Protein AF-A0A7J9KXJ8-F1 (afdb_monomer)

Radius of gyration: 31.3 Å; Cα contacts (8 Å, |Δi|>4): 9; chains: 1; bounding box: 97×40×52 Å

Structure (mmCIF, N/CA/C/O backbone):
data_AF-A0A7J9KXJ8-F1
#
_entry.id   AF-A0A7J9KXJ8-F1
#
loop_
_atom_site.group_PDB
_atom_site.id
_atom_site.type_symbol
_atom_site.label_atom_id
_atom_site.label_alt_id
_atom_site.label_comp_id
_atom_site.label_asym_id
_atom_site.label_entity_id
_atom_site.label_seq_id
_atom_site.pdbx_PDB_ins_code
_atom_site.Cartn_x
_atom_site.Cartn_y
_atom_site.Cartn_z
_atom_site.occupancy
_atom_site.B_iso_or_equiv
_atom_site.auth_seq_id
_atom_site.auth_comp_id
_atom_site.auth_asym_id
_atom_site.auth_atom_id
_atom_site.pdbx_PDB_model_num
ATOM 1 N N . MET A 1 1 ? -4.064 -12.140 -5.276 1.00 70.44 1 MET A N 1
ATOM 2 C CA . MET A 1 1 ? -2.730 -11.900 -4.679 1.00 70.44 1 MET A CA 1
ATOM 3 C C . MET A 1 1 ? -2.910 -10.955 -3.509 1.00 70.44 1 MET A C 1
ATOM 5 O O . MET A 1 1 ? -3.760 -10.081 -3.619 1.00 70.44 1 MET A O 1
ATOM 9 N N . SER A 1 2 ? -2.173 -11.137 -2.412 1.00 84.88 2 SER A N 1
ATOM 10 C CA . SER A 1 2 ? -2.129 -10.151 -1.327 1.00 84.88 2 SER A CA 1
ATOM 11 C C . SER A 1 2 ? -1.051 -9.098 -1.605 1.00 84.88 2 SER A C 1
ATOM 13 O O . SER A 1 2 ? -0.094 -9.361 -2.337 1.00 84.88 2 SER A O 1
ATOM 15 N N . ILE A 1 3 ? -1.205 -7.902 -1.033 1.00 84.25 3 ILE A N 1
ATOM 16 C CA . ILE A 1 3 ? -0.254 -6.795 -1.219 1.00 84.25 3 ILE A CA 1
ATOM 17 C C . ILE A 1 3 ? 1.140 -7.116 -0.662 1.00 84.25 3 ILE A C 1
ATOM 19 O O . ILE A 1 3 ? 2.158 -6.811 -1.274 1.00 84.25 3 ILE A O 1
ATOM 23 N N . GLU A 1 4 ? 1.181 -7.820 0.463 1.00 88.50 4 GLU A N 1
ATOM 24 C CA . GLU A 1 4 ? 2.390 -8.382 1.070 1.00 88.50 4 GLU A CA 1
ATOM 25 C C . GLU A 1 4 ? 3.137 -9.319 0.110 1.00 88.50 4 GLU A C 1
ATOM 27 O O . GLU A 1 4 ? 4.353 -9.200 -0.044 1.00 88.50 4 GLU A O 1
ATOM 32 N N . ALA A 1 5 ? 2.425 -10.209 -0.589 1.00 90.00 5 ALA A N 1
ATOM 33 C CA . ALA A 1 5 ? 3.045 -11.096 -1.571 1.00 90.00 5 ALA A CA 1
ATOM 34 C C . ALA A 1 5 ? 3.624 -10.326 -2.773 1.00 90.00 5 ALA A C 1
ATOM 36 O O . ALA A 1 5 ? 4.689 -10.690 -3.272 1.00 90.00 5 ALA A O 1
ATOM 37 N N . LEU A 1 6 ? 2.960 -9.250 -3.210 1.00 88.19 6 LEU A N 1
ATOM 38 C CA . LEU A 1 6 ? 3.434 -8.366 -4.285 1.00 88.19 6 LEU A CA 1
ATOM 39 C C . LE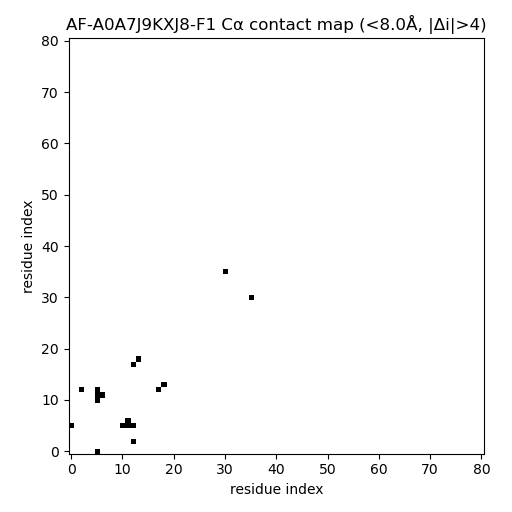U A 1 6 ? 4.721 -7.627 -3.889 1.00 88.19 6 LEU A C 1
ATOM 41 O O . LEU A 1 6 ? 5.691 -7.634 -4.647 1.00 88.19 6 LEU A O 1
ATOM 45 N N . ALA A 1 7 ? 4.762 -7.076 -2.673 1.00 87.31 7 ALA A N 1
ATOM 46 C CA . ALA A 1 7 ? 5.943 -6.413 -2.127 1.00 87.31 7 ALA A CA 1
ATOM 47 C C . ALA A 1 7 ? 7.136 -7.373 -1.988 1.00 87.31 7 ALA A C 1
ATOM 49 O O . ALA A 1 7 ? 8.252 -7.028 -2.374 1.00 87.31 7 ALA A O 1
ATOM 50 N N . MET A 1 8 ? 6.907 -8.601 -1.505 1.00 95.00 8 MET A N 1
ATOM 51 C CA . MET A 1 8 ? 7.955 -9.630 -1.419 1.00 95.00 8 MET A CA 1
ATOM 52 C C . MET A 1 8 ? 8.461 -10.083 -2.792 1.00 95.00 8 MET A C 1
ATOM 54 O O . MET A 1 8 ? 9.638 -10.404 -2.936 1.00 95.00 8 MET A O 1
ATOM 58 N N . ALA A 1 9 ? 7.590 -10.097 -3.802 1.00 90.88 9 ALA A N 1
ATOM 59 C CA . ALA A 1 9 ? 7.959 -10.417 -5.177 1.00 90.88 9 ALA A CA 1
ATOM 60 C C . ALA A 1 9 ? 8.661 -9.251 -5.904 1.00 90.88 9 ALA A C 1
ATOM 62 O O . ALA A 1 9 ? 9.115 -9.432 -7.033 1.00 90.88 9 ALA A O 1
ATOM 63 N N . GLY A 1 10 ? 8.752 -8.068 -5.282 1.00 88.69 10 GLY A N 1
ATOM 64 C CA . GLY A 1 10 ? 9.334 -6.870 -5.889 1.00 88.69 10 GLY A CA 1
ATOM 65 C C . GLY A 1 10 ? 8.540 -6.356 -7.090 1.00 88.69 10 GLY A C 1
ATOM 66 O O . GLY A 1 10 ? 9.119 -5.725 -7.973 1.00 88.69 10 GLY A O 1
ATOM 67 N N . VAL A 1 11 ? 7.239 -6.660 -7.155 1.00 87.25 11 VAL A N 1
ATOM 68 C CA . VAL A 1 11 ? 6.384 -6.274 -8.282 1.00 87.25 11 VAL A CA 1
ATOM 69 C C . VAL A 1 11 ? 5.539 -5.066 -7.913 1.00 87.25 11 VAL A C 1
ATOM 71 O O . VAL A 1 11 ? 4.959 -5.004 -6.830 1.00 87.25 11 VAL A O 1
ATOM 74 N N . ASP A 1 12 ? 5.458 -4.117 -8.842 1.00 84.62 12 ASP A N 1
ATOM 75 C CA . ASP A 1 12 ? 4.630 -2.929 -8.690 1.00 84.62 12 ASP A CA 1
ATOM 76 C C . ASP A 1 12 ? 3.133 -3.286 -8.771 1.00 84.62 12 ASP A C 1
ATOM 78 O O . ASP A 1 12 ? 2.683 -4.018 -9.656 1.00 84.62 12 ASP A O 1
ATOM 82 N N . TYR A 1 13 ? 2.357 -2.753 -7.831 1.00 79.88 13 TYR A N 1
ATOM 83 C CA . TYR A 1 13 ? 0.910 -2.925 -7.736 1.00 79.88 13 TYR A CA 1
ATOM 84 C C . TYR A 1 13 ? 0.172 -2.262 -8.908 1.00 79.88 13 TYR A C 1
ATOM 86 O O . TYR A 1 13 ? -0.904 -2.730 -9.291 1.00 79.88 13 TYR A O 1
ATOM 94 N N . THR A 1 14 ? 0.767 -1.230 -9.521 1.00 80.62 14 THR A N 1
ATOM 95 C CA . THR A 1 14 ? 0.198 -0.536 -10.689 1.00 80.62 14 THR A CA 1
ATOM 96 C C . THR A 1 14 ? 0.054 -1.468 -11.893 1.00 80.62 14 THR A C 1
ATOM 98 O O . THR A 1 14 ? -0.919 -1.382 -12.640 1.00 80.62 14 THR A O 1
ATOM 101 N N . VAL A 1 15 ? 0.967 -2.435 -12.038 1.00 79.06 15 VAL A N 1
ATOM 102 C CA . VAL A 1 15 ? 0.962 -3.435 -13.120 1.00 79.06 15 VAL A CA 1
ATOM 103 C C . VAL A 1 15 ? -0.228 -4.391 -12.997 1.00 79.06 15 VAL A C 1
ATOM 105 O O . VAL A 1 15 ? -0.707 -4.918 -13.999 1.00 79.06 15 VAL A O 1
ATOM 108 N N . TYR A 1 16 ? -0.742 -4.583 -11.782 1.00 78.50 16 TYR A N 1
ATOM 109 C CA . TYR A 1 16 ? -1.910 -5.421 -11.510 1.00 78.50 16 TYR A CA 1
ATOM 110 C C . TYR A 1 16 ? -3.223 -4.633 -11.447 1.00 78.50 16 TYR A C 1
ATOM 112 O O . TYR A 1 16 ? -4.254 -5.215 -11.109 1.00 78.50 16 TYR A O 1
ATOM 120 N N . GLY A 1 17 ? -3.206 -3.336 -11.780 1.00 76.06 17 GLY A N 1
ATOM 121 C CA . GLY A 1 17 ? -4.406 -2.496 -11.796 1.00 76.06 17 GLY A CA 1
ATOM 122 C C . GLY A 1 17 ? -5.044 -2.323 -10.417 1.00 76.06 17 GLY A C 1
ATOM 123 O O . GLY A 1 17 ? -6.259 -2.176 -10.317 1.00 76.06 17 GLY A O 1
ATOM 124 N N . ILE A 1 18 ? -4.243 -2.396 -9.350 1.00 79.81 18 ILE A N 1
ATOM 125 C CA . ILE A 1 18 ? -4.717 -2.181 -7.983 1.00 79.81 18 ILE A CA 1
ATOM 126 C C . ILE A 1 18 ? -4.737 -0.668 -7.729 1.00 79.81 18 ILE A C 1
ATOM 128 O O . ILE A 1 18 ? -3.690 -0.067 -7.496 1.00 79.81 18 ILE A O 1
ATOM 132 N N . GLU A 1 19 ? -5.922 -0.055 -7.790 1.00 80.62 19 GLU A N 1
ATOM 133 C CA . GLU A 1 19 ? -6.148 1.339 -7.379 1.00 80.62 19 GLU A CA 1
ATOM 134 C C . GLU A 1 19 ? -6.409 1.410 -5.870 1.00 80.62 19 GLU A C 1
ATOM 136 O O . GLU A 1 19 ? -7.508 1.114 -5.387 1.00 80.62 19 GLU A O 1
ATOM 141 N N . PHE A 1 20 ? -5.395 1.827 -5.111 1.00 74.25 20 PHE A N 1
ATOM 142 C CA . PHE A 1 20 ? -5.514 2.013 -3.664 1.00 74.25 20 PHE A CA 1
ATOM 143 C C . PHE A 1 20 ? -6.551 3.068 -3.299 1.00 74.25 20 PHE A C 1
ATOM 145 O O . PHE A 1 20 ? -7.276 2.896 -2.323 1.00 74.25 20 PHE A O 1
ATOM 152 N N . GLU A 1 21 ? -6.701 4.111 -4.117 1.00 77.56 21 GLU A N 1
ATOM 153 C CA . GLU A 1 21 ? -7.655 5.182 -3.837 1.00 77.56 21 GLU A CA 1
ATOM 154 C C . GLU A 1 21 ? -9.108 4.681 -3.869 1.00 77.56 21 GLU A C 1
ATOM 156 O O . GLU A 1 21 ? -9.994 5.292 -3.270 1.00 77.56 21 GLU A O 1
ATOM 161 N N . VAL A 1 22 ? -9.390 3.593 -4.590 1.00 77.00 22 VAL A N 1
ATOM 162 C CA . VAL A 1 22 ? -10.713 2.951 -4.608 1.00 77.00 22 VAL A CA 1
ATOM 163 C C . VAL A 1 22 ? -10.895 2.065 -3.377 1.00 77.00 22 VAL A C 1
ATOM 165 O O . V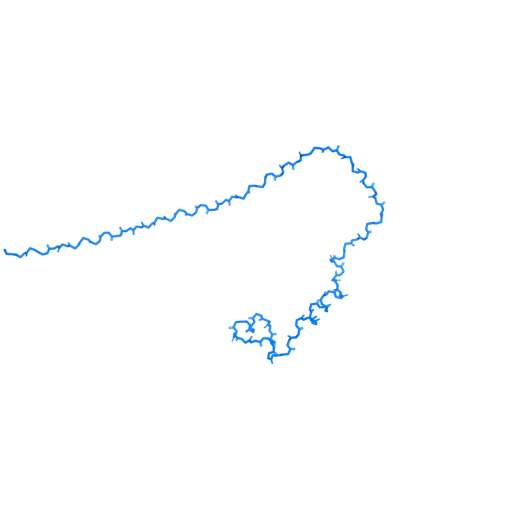AL A 1 22 ? -11.948 2.114 -2.743 1.00 77.00 22 VAL A O 1
ATOM 168 N N . TRP A 1 23 ? -9.868 1.304 -2.999 1.00 73.50 23 TRP A N 1
ATOM 169 C CA . TRP A 1 23 ? -9.897 0.451 -1.808 1.00 73.50 23 TRP A CA 1
ATOM 170 C C . TRP A 1 23 ? -10.038 1.238 -0.507 1.00 73.50 23 TRP A C 1
ATOM 172 O O . TRP A 1 23 ? -10.893 0.900 0.310 1.00 73.50 23 TRP A O 1
ATOM 182 N N . GLU A 1 24 ? -9.277 2.319 -0.339 1.00 72.56 24 GLU A N 1
ATOM 183 C CA . GLU A 1 24 ? -9.379 3.185 0.842 1.00 72.56 24 GLU A CA 1
ATOM 184 C C . GLU A 1 24 ? -10.775 3.809 0.961 1.00 72.56 24 GLU A C 1
ATOM 186 O O . GLU A 1 24 ? -11.332 3.908 2.052 1.00 72.56 24 GLU A O 1
ATOM 191 N N . ARG A 1 25 ? -11.390 4.186 -0.167 1.00 76.00 25 ARG A N 1
ATOM 192 C CA . ARG A 1 25 ? -12.767 4.698 -0.175 1.00 76.00 25 ARG A CA 1
ATOM 193 C C . ARG A 1 25 ? -13.779 3.636 0.233 1.00 76.00 25 ARG A C 1
ATOM 195 O O . ARG A 1 25 ? -14.648 3.924 1.050 1.00 76.00 25 ARG A O 1
ATOM 202 N N . GLN A 1 26 ? -13.651 2.420 -0.290 1.00 70.44 26 GLN A N 1
ATOM 203 C CA . GLN A 1 26 ? -14.575 1.331 0.017 1.00 70.44 26 GLN A CA 1
ATOM 204 C C . GLN A 1 26 ? -14.505 0.905 1.494 1.00 70.44 26 GLN A C 1
ATOM 206 O O . GLN A 1 26 ? -15.534 0.594 2.092 1.00 70.44 26 GLN A O 1
ATOM 211 N N . GLU A 1 27 ? -13.315 0.928 2.100 1.00 65.50 27 GLU A N 1
ATOM 212 C CA . GLU A 1 27 ? -13.128 0.626 3.526 1.00 65.50 27 GLU A CA 1
ATOM 213 C C . GLU A 1 27 ? -13.696 1.728 4.441 1.00 65.50 27 GLU A C 1
ATOM 215 O O . GLU A 1 27 ? -14.196 1.444 5.531 1.00 65.50 27 GLU A O 1
ATOM 220 N N . LEU A 1 28 ? -13.693 2.985 3.985 1.00 66.62 28 LEU A N 1
ATOM 221 C CA . LEU A 1 28 ? -14.259 4.120 4.721 1.00 66.62 28 LEU A CA 1
ATOM 222 C C . LEU A 1 28 ? -15.777 4.288 4.540 1.00 66.62 28 LEU A C 1
ATOM 224 O O . LEU A 1 28 ? -16.429 4.859 5.416 1.00 66.62 28 LEU A O 1
ATOM 228 N N . GLU A 1 29 ? -16.357 3.807 3.436 1.00 69.06 29 GLU A N 1
ATOM 229 C CA . GLU A 1 29 ? -17.794 3.946 3.145 1.00 69.06 29 GLU A CA 1
ATOM 230 C C . GLU A 1 29 ? -18.692 3.157 4.109 1.00 69.06 29 GLU A C 1
ATOM 232 O O . GLU A 1 29 ? -19.810 3.586 4.402 1.00 69.06 29 GLU A O 1
ATOM 237 N N . GLN A 1 30 ? -18.212 2.034 4.649 1.00 72.06 30 GLN A N 1
ATOM 238 C CA . GLN A 1 30 ? -18.902 1.288 5.701 1.00 72.06 30 GLN A CA 1
ATOM 239 C C . GLN A 1 30 ? -17.931 0.925 6.814 1.00 72.06 30 GLN A C 1
ATOM 241 O O . GLN A 1 30 ? -17.413 -0.189 6.879 1.00 72.06 30 GLN A O 1
ATOM 246 N N . LEU A 1 31 ? -17.745 1.868 7.742 1.00 77.62 31 LEU A N 1
ATOM 247 C CA . LEU A 1 31 ? -17.114 1.548 9.012 1.00 77.62 31 LEU A CA 1
ATOM 248 C C . LEU A 1 31 ? -17.913 0.415 9.684 1.00 77.62 31 LEU A C 1
ATOM 250 O O . LEU A 1 31 ? -19.135 0.544 9.839 1.00 77.62 31 LEU A O 1
ATOM 254 N N . PRO A 1 32 ? -17.261 -0.684 10.094 1.00 81.19 32 PRO A N 1
ATOM 255 C CA . PRO A 1 32 ? -17.932 -1.766 10.788 1.00 81.19 32 PRO A CA 1
ATOM 256 C C . PRO A 1 32 ? -18.764 -1.246 11.972 1.00 81.19 32 PRO A C 1
ATOM 258 O O . PRO A 1 32 ? -18.276 -0.392 12.718 1.00 81.19 32 PRO A O 1
ATOM 261 N N . PRO A 1 33 ? -19.983 -1.770 12.214 1.00 77.50 33 PRO A N 1
ATOM 262 C CA . PRO A 1 33 ? -20.882 -1.235 13.240 1.00 77.50 33 PRO A CA 1
ATOM 263 C C . PRO A 1 33 ? -20.278 -1.177 14.649 1.00 77.50 33 PRO A C 1
ATOM 265 O O . PRO A 1 33 ? -20.657 -0.329 15.445 1.00 77.50 33 PRO A O 1
ATOM 268 N N . TYR A 1 34 ? -19.314 -2.052 14.952 1.00 79.56 34 TYR A N 1
ATOM 269 C CA . TYR A 1 34 ? -18.610 -2.090 16.238 1.00 79.56 34 TYR A CA 1
ATOM 270 C C . TYR A 1 34 ? -17.557 -0.981 16.416 1.00 79.56 34 TYR A C 1
ATOM 272 O O . TYR A 1 34 ? -17.063 -0.793 17.525 1.00 79.56 34 TYR A O 1
ATOM 280 N N . LEU A 1 35 ? -17.191 -0.263 15.350 1.00 81.38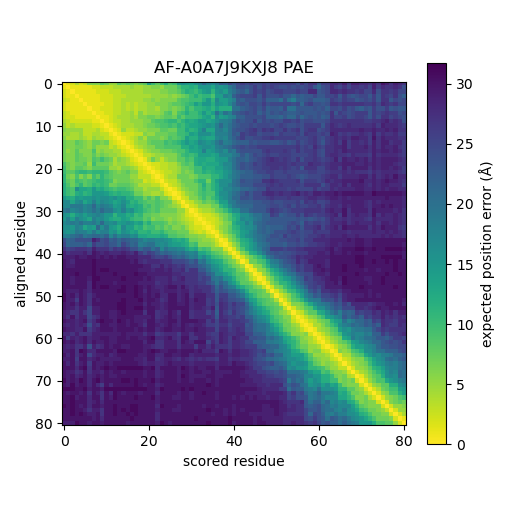 35 LEU A N 1
ATOM 281 C CA . LEU A 1 35 ? -16.328 0.924 15.401 1.00 81.38 35 LEU A CA 1
ATOM 282 C C . LEU A 1 35 ? -17.130 2.226 15.515 1.00 81.38 35 LEU A C 1
ATOM 284 O O . LEU A 1 35 ? -16.550 3.281 15.772 1.00 81.38 35 LEU A O 1
ATOM 288 N N . LEU A 1 36 ? -18.452 2.169 15.333 1.00 81.44 36 LEU A N 1
ATOM 289 C CA . LEU A 1 36 ? -19.319 3.325 15.512 1.00 81.44 36 LEU A CA 1
ATOM 290 C C . LEU A 1 36 ? -19.471 3.598 17.011 1.00 81.44 36 LEU A C 1
ATOM 292 O O . LEU A 1 36 ? -20.023 2.789 17.754 1.00 81.44 36 LEU A O 1
ATOM 296 N N . ALA A 1 37 ? -18.975 4.750 17.463 1.00 79.31 37 ALA A N 1
ATOM 297 C CA . ALA A 1 37 ? -19.261 5.219 18.810 1.00 79.31 37 ALA A CA 1
ATOM 298 C C . ALA A 1 37 ? -20.765 5.495 18.946 1.00 79.31 37 ALA A C 1
ATOM 300 O O . ALA A 1 37 ? -21.379 6.075 18.046 1.00 79.31 37 ALA A O 1
ATOM 301 N N . GLU A 1 38 ? -21.350 5.115 20.082 1.00 80.50 38 GLU A N 1
ATOM 302 C CA . GLU A 1 38 ? -22.737 5.456 20.382 1.00 80.50 38 GLU A CA 1
ATOM 303 C C . GLU A 1 38 ? -22.882 6.990 20.360 1.00 80.50 38 GLU A C 1
ATOM 305 O O . GLU A 1 38 ? -22.080 7.692 20.996 1.00 80.50 38 GLU A O 1
ATOM 310 N N . PRO A 1 39 ? -23.840 7.548 19.594 1.00 69.38 39 PRO A N 1
ATOM 311 C CA . PRO A 1 39 ? -24.028 8.986 19.546 1.00 69.38 39 PRO A CA 1
ATOM 312 C C . PRO A 1 39 ? -24.363 9.464 20.959 1.00 69.38 39 PRO A C 1
ATOM 314 O O . PRO A 1 39 ? -25.405 9.123 21.511 1.00 69.38 39 PRO A O 1
ATOM 317 N N . ASN A 1 40 ? -23.458 10.243 21.557 1.00 64.19 40 ASN A N 1
ATOM 318 C CA . ASN A 1 40 ? -23.650 10.837 22.875 1.00 64.19 40 ASN A CA 1
ATOM 319 C C . ASN A 1 40 ? -24.845 11.803 22.826 1.00 64.19 40 ASN A C 1
ATOM 321 O O . ASN A 1 40 ? -24.691 12.999 22.577 1.00 64.19 40 ASN A O 1
ATOM 325 N N . THR A 1 41 ? -26.052 11.305 23.079 1.00 61.75 41 THR A N 1
ATOM 326 C CA . THR A 1 41 ? -27.238 12.135 23.268 1.00 61.75 41 THR A CA 1
ATOM 327 C C . THR A 1 41 ? -27.181 12.770 24.660 1.00 61.75 41 THR A C 1
ATOM 329 O O . THR A 1 41 ? -27.742 12.257 25.623 1.00 61.75 41 THR A O 1
ATOM 332 N N . GLY A 1 42 ? -26.469 13.894 24.769 1.00 58.41 42 GLY A N 1
ATOM 333 C CA . GLY A 1 42 ? -26.772 14.947 25.743 1.00 58.41 42 GLY A CA 1
ATOM 334 C C . GLY A 1 42 ? -26.475 14.677 27.222 1.00 58.41 42 GLY A C 1
ATOM 335 O O . GLY A 1 42 ? -27.360 14.842 28.059 1.00 58.41 42 GLY A O 1
ATOM 336 N N . ARG A 1 43 ? -25.217 14.411 27.593 1.00 51.69 43 ARG A N 1
ATOM 337 C CA . ARG A 1 43 ? -24.750 14.737 28.953 1.00 51.69 43 ARG A CA 1
ATOM 338 C C . ARG A 1 43 ? -23.676 15.813 28.899 1.00 51.69 43 ARG A C 1
ATOM 340 O O . ARG A 1 43 ? -22.498 15.545 28.690 1.00 51.69 43 ARG A O 1
ATOM 347 N N . GLU A 1 44 ? -24.122 17.050 29.078 1.00 57.50 44 GLU A N 1
ATOM 348 C CA . GLU A 1 44 ? -23.285 18.222 29.298 1.00 57.50 44 GLU A CA 1
ATOM 349 C C . GLU A 1 44 ? -22.494 18.022 30.605 1.00 57.50 44 GLU A C 1
ATOM 351 O O . GLU A 1 44 ? -23.003 18.212 31.710 1.00 57.50 44 GLU A O 1
ATOM 356 N N . VAL A 1 45 ? -21.249 17.550 30.509 1.00 58.62 45 VAL A N 1
ATOM 357 C CA . VAL A 1 45 ? -20.357 17.473 31.672 1.00 58.62 45 VAL A CA 1
ATOM 358 C C . VAL A 1 45 ? -19.668 18.824 31.805 1.00 58.62 45 VAL A C 1
ATOM 360 O O . VAL A 1 45 ? -18.687 19.116 31.120 1.00 58.62 45 VAL A O 1
ATOM 363 N N . VAL A 1 46 ? -20.219 19.661 32.687 1.00 50.91 46 VAL A N 1
ATOM 364 C CA . VAL A 1 46 ? -19.626 20.920 33.154 1.00 50.91 46 VAL A CA 1
ATOM 365 C C . VAL A 1 46 ? -18.153 20.692 33.503 1.00 50.91 46 VAL A C 1
ATOM 367 O O . VAL A 1 46 ? -17.822 20.024 34.485 1.00 50.91 46 VAL A O 1
ATOM 370 N N . LYS A 1 47 ? -17.254 21.269 32.701 1.00 49.59 47 LYS A N 1
ATOM 371 C CA . LYS A 1 47 ?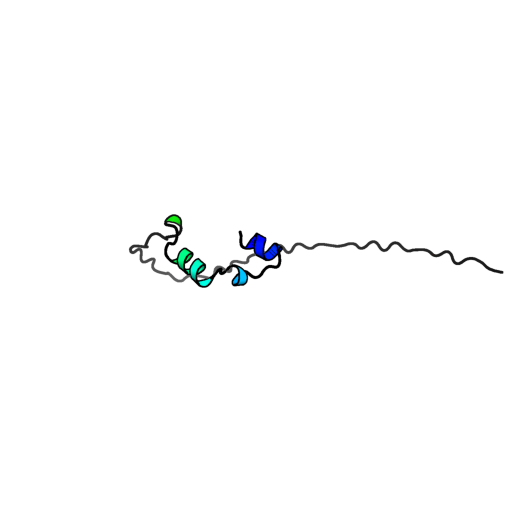 -15.811 21.267 32.953 1.00 49.59 47 LYS A CA 1
ATOM 372 C C . LYS A 1 47 ? -15.510 22.240 34.093 1.00 49.59 47 LYS A C 1
ATOM 374 O O . LYS A 1 47 ? -15.335 23.433 33.865 1.00 49.59 47 LYS A O 1
ATOM 379 N N . LYS A 1 48 ? -15.444 21.738 35.329 1.00 46.25 48 LYS A N 1
ATOM 380 C CA . LYS A 1 48 ? -14.809 22.474 36.429 1.00 46.25 48 LYS A CA 1
ATOM 381 C C . LYS A 1 48 ? -13.298 22.363 36.273 1.00 46.25 48 LYS A C 1
ATOM 383 O O . LYS A 1 48 ? -12.732 21.274 36.261 1.00 46.25 48 LYS A O 1
ATOM 388 N N . THR A 1 49 ? -12.667 23.517 36.121 1.00 59.41 49 THR A N 1
ATOM 389 C CA . THR A 1 49 ? -11.223 23.705 36.157 1.00 59.41 49 THR A CA 1
ATOM 390 C C . THR A 1 49 ? -10.679 23.297 37.523 1.00 59.41 49 THR A C 1
ATOM 392 O O . THR A 1 49 ? -11.017 23.929 38.522 1.00 59.41 49 THR A O 1
ATOM 395 N N . SER A 1 50 ? -9.787 22.314 37.572 1.00 56.22 50 SER A N 1
ATOM 396 C CA . SER A 1 50 ? -8.775 22.241 38.626 1.00 56.22 50 SER A CA 1
ATOM 397 C C . SER A 1 50 ? -7.646 21.290 38.240 1.00 56.22 50 SER A C 1
ATOM 399 O O . SER A 1 50 ? -7.866 20.106 38.009 1.00 56.22 50 SER A O 1
ATOM 401 N N . SER A 1 51 ? -6.446 21.872 38.229 1.00 55.16 51 SER A N 1
ATOM 402 C CA . SER A 1 51 ? -5.138 21.262 38.479 1.00 55.16 51 SER A CA 1
ATOM 403 C C . SER A 1 51 ? -4.679 20.100 37.590 1.00 55.16 51 SER A C 1
ATOM 405 O O . SER A 1 51 ? -5.022 18.944 37.804 1.00 55.16 51 SER A O 1
ATOM 407 N N . SER A 1 52 ? -3.751 20.434 36.686 1.00 56.28 52 SER A N 1
ATOM 408 C CA . SER A 1 52 ? -2.403 19.844 36.637 1.00 56.28 52 SER A CA 1
ATOM 409 C C . SER A 1 52 ? -2.291 18.383 37.103 1.00 56.28 52 SER A C 1
ATOM 411 O O . SER A 1 52 ? -1.941 18.113 38.252 1.00 56.28 52 SER A O 1
ATOM 413 N N . GLY A 1 53 ? -2.469 17.447 36.176 1.00 50.50 53 GLY A N 1
ATOM 414 C CA . GLY A 1 53 ? -1.935 16.094 36.298 1.00 50.50 53 GLY A CA 1
ATOM 415 C C . GLY A 1 53 ? -0.777 15.925 35.322 1.00 50.50 53 GLY A C 1
ATOM 416 O O . GLY A 1 53 ? -1.006 15.616 34.159 1.00 50.50 53 GLY A O 1
ATOM 417 N N . SER A 1 54 ? 0.468 16.147 35.758 1.00 61.97 54 SER A N 1
ATOM 418 C CA . SER A 1 54 ? 1.637 15.775 34.952 1.00 61.97 54 SER A CA 1
ATOM 419 C C . SER A 1 54 ? 1.715 14.244 34.910 1.00 61.97 54 SER A C 1
ATOM 421 O O . SER A 1 54 ? 2.214 13.638 35.863 1.00 61.97 54 SER A O 1
ATOM 423 N N . SER A 1 55 ? 1.209 13.592 33.862 1.00 58.72 55 SER A N 1
ATOM 424 C CA . SER A 1 55 ? 1.430 12.153 33.695 1.00 58.72 55 SER A CA 1
ATOM 425 C C . SER A 1 55 ? 2.864 11.946 33.210 1.00 58.72 55 SER A C 1
ATOM 427 O O . SER A 1 55 ? 3.171 12.097 32.029 1.00 58.72 55 SER A O 1
ATOM 429 N N . LYS A 1 56 ? 3.772 11.671 34.147 1.00 71.50 56 LYS A N 1
ATOM 430 C CA . LYS A 1 56 ? 5.146 11.276 33.836 1.00 71.50 56 LYS A CA 1
ATOM 431 C C . LYS A 1 56 ? 5.094 9.828 33.362 1.00 71.50 56 LYS A C 1
ATOM 433 O O . LYS A 1 56 ? 4.941 8.925 34.180 1.00 71.50 56 LYS A O 1
ATOM 438 N N . PHE A 1 57 ? 5.125 9.624 32.051 1.00 65.12 57 PHE A N 1
ATOM 439 C CA . PHE A 1 57 ? 5.319 8.295 31.492 1.00 65.12 57 PHE A CA 1
ATOM 440 C C . PHE A 1 57 ? 6.803 7.952 31.672 1.00 65.12 57 PHE A C 1
ATOM 442 O O . PHE A 1 57 ? 7.671 8.733 31.285 1.00 65.12 57 PHE A O 1
ATOM 449 N N . TRP A 1 58 ? 7.106 6.828 32.307 1.00 70.38 58 TRP A N 1
ATOM 450 C CA . TRP A 1 58 ? 8.458 6.283 32.297 1.00 70.38 58 TRP A CA 1
ATOM 451 C C . TRP A 1 58 ? 8.485 5.239 31.184 1.00 70.38 58 TRP A C 1
ATOM 453 O O . TRP A 1 58 ? 7.784 4.234 31.263 1.00 70.38 58 TRP A O 1
ATOM 463 N N . VAL A 1 59 ? 9.209 5.526 30.101 1.00 70.69 59 VAL A N 1
ATOM 464 C CA . VAL A 1 59 ? 9.648 4.484 29.169 1.00 70.69 59 VAL A CA 1
ATOM 465 C C . VAL A 1 59 ? 10.934 3.936 29.758 1.00 70.69 59 VAL A C 1
ATOM 467 O O . VAL A 1 59 ? 11.928 4.657 29.842 1.00 70.69 59 VAL A O 1
ATOM 470 N N . ASP A 1 60 ? 10.891 2.685 30.202 1.00 71.94 60 ASP A N 1
ATOM 471 C CA . ASP A 1 60 ? 12.099 1.961 30.571 1.00 71.94 60 ASP A CA 1
ATOM 472 C C . ASP A 1 60 ? 12.912 1.712 29.294 1.00 71.94 60 ASP A C 1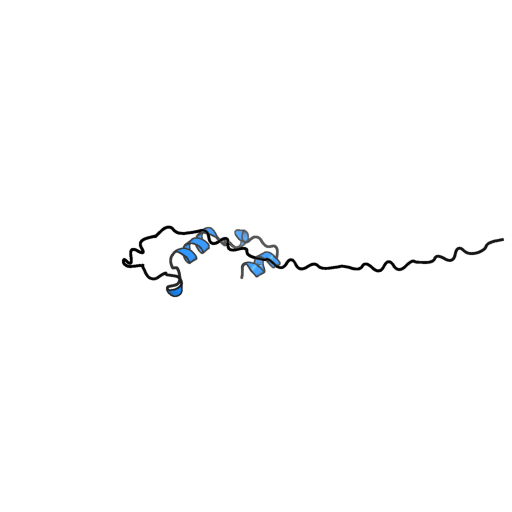
ATOM 474 O O . ASP A 1 60 ? 12.503 0.973 28.398 1.00 71.94 60 ASP A O 1
ATOM 478 N N . GLU A 1 61 ? 14.046 2.403 29.188 1.00 76.19 61 GLU A N 1
ATOM 479 C CA . GLU A 1 61 ? 14.997 2.279 28.086 1.00 76.19 61 GLU A CA 1
ATOM 480 C C . GLU A 1 61 ? 15.814 0.986 28.277 1.00 76.19 61 GLU A C 1
ATOM 482 O O . GLU A 1 61 ? 16.443 0.801 29.327 1.00 76.19 61 GLU A O 1
ATOM 487 N N . PRO A 1 62 ? 15.794 0.040 27.320 1.00 66.25 62 PRO A N 1
ATOM 488 C CA . PRO A 1 62 ? 16.532 -1.205 27.461 1.00 66.25 62 PRO A CA 1
ATOM 489 C C . PRO A 1 62 ? 18.029 -0.974 27.212 1.00 66.25 62 PRO A C 1
ATOM 491 O O . PRO A 1 62 ? 18.520 -1.068 26.089 1.00 66.25 62 PRO A O 1
ATOM 494 N N . SER A 1 63 ? 18.782 -0.750 28.289 1.00 62.59 63 SER A N 1
ATOM 495 C CA . SER A 1 63 ? 20.246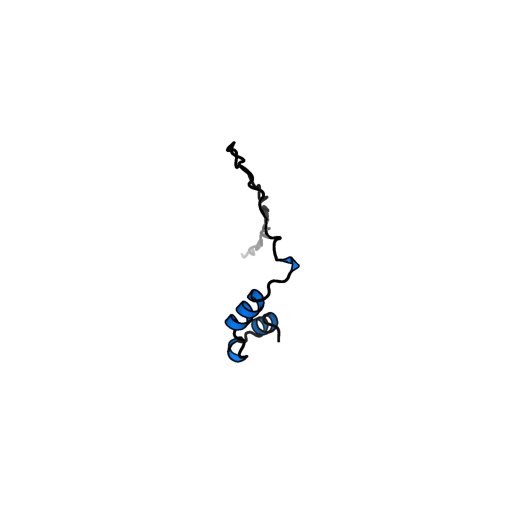 -0.671 28.250 1.00 62.59 63 SER A CA 1
ATOM 496 C C . SER A 1 63 ? 20.885 -2.023 27.894 1.00 62.59 63 SER A C 1
ATOM 498 O O . SER A 1 63 ? 21.164 -2.865 28.751 1.00 62.59 63 SER A O 1
ATOM 500 N N . VAL A 1 64 ? 21.174 -2.233 26.610 1.00 74.25 64 VAL A N 1
ATOM 501 C CA . VAL A 1 64 ? 21.956 -3.377 26.117 1.00 74.25 64 VAL A CA 1
ATOM 502 C C . VAL A 1 64 ? 23.455 -3.115 26.269 1.00 74.25 64 VAL A C 1
ATOM 504 O O . VAL A 1 64 ? 24.088 -2.434 25.465 1.00 74.25 64 VAL A O 1
ATOM 507 N N . LYS A 1 65 ? 24.068 -3.696 27.305 1.00 69.44 65 LYS A N 1
ATOM 508 C CA . LYS A 1 65 ? 25.525 -3.649 27.491 1.00 69.44 65 LYS A CA 1
ATOM 509 C C . LYS A 1 65 ? 26.206 -4.750 26.672 1.00 69.44 65 LYS A C 1
ATOM 511 O O . LYS A 1 65 ? 26.358 -5.881 27.134 1.00 69.44 65 LYS A O 1
ATOM 516 N N . ALA A 1 66 ? 26.645 -4.420 25.460 1.00 74.88 66 ALA A N 1
ATOM 517 C CA . ALA A 1 66 ? 27.489 -5.304 24.662 1.00 74.88 66 ALA A CA 1
ATOM 518 C C . ALA A 1 66 ? 28.929 -5.308 25.209 1.00 74.88 66 ALA A C 1
ATOM 520 O O . ALA A 1 66 ? 29.568 -4.262 25.315 1.00 74.88 66 ALA A O 1
ATOM 521 N N . LYS A 1 67 ? 29.457 -6.489 25.551 1.00 77.19 67 LYS A N 1
ATOM 522 C CA . LYS A 1 67 ? 30.892 -6.693 25.802 1.00 77.19 67 LYS A CA 1
ATOM 523 C C . LYS A 1 67 ? 31.512 -7.360 24.576 1.00 77.19 67 LYS A C 1
ATOM 525 O O . LYS A 1 67 ? 31.210 -8.513 24.286 1.00 77.19 67 LYS A O 1
ATOM 530 N N . MET A 1 68 ? 32.363 -6.642 23.851 1.00 72.56 68 MET A N 1
ATOM 531 C CA . MET A 1 68 ? 33.216 -7.246 22.828 1.00 72.56 68 MET A CA 1
ATOM 532 C C . MET A 1 68 ? 34.461 -7.808 23.517 1.00 72.56 68 MET A C 1
ATOM 534 O O . MET A 1 68 ? 35.239 -7.057 24.102 1.00 72.56 68 MET A O 1
ATOM 538 N N . ALA A 1 69 ? 34.639 -9.128 23.490 1.00 71.19 69 ALA A N 1
ATOM 539 C CA . ALA A 1 69 ? 35.896 -9.750 23.884 1.00 71.19 69 ALA A CA 1
ATOM 540 C C . ALA A 1 69 ? 36.852 -9.694 22.685 1.00 71.19 69 ALA A C 1
ATOM 542 O O . ALA A 1 69 ? 36.619 -10.348 21.671 1.00 71.19 69 ALA A O 1
ATOM 543 N N . THR A 1 70 ? 37.903 -8.880 22.790 1.00 70.69 70 THR A N 1
ATOM 544 C CA . THR A 1 70 ? 39.005 -8.881 21.825 1.00 70.69 70 THR A CA 1
ATOM 545 C C . THR A 1 70 ? 39.958 -10.022 22.175 1.00 70.69 70 THR A C 1
ATOM 547 O O . THR A 1 70 ? 40.569 -10.038 23.245 1.00 70.69 70 THR A O 1
ATOM 550 N N . ASN A 1 71 ? 40.047 -11.024 21.301 1.00 71.00 71 ASN A N 1
ATOM 551 C CA . ASN A 1 71 ? 41.023 -12.095 21.446 1.00 71.00 71 ASN A C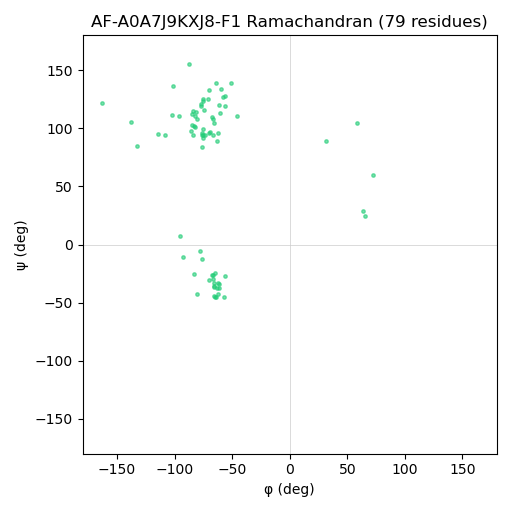A 1
ATOM 552 C C . ASN A 1 71 ? 42.365 -11.583 20.918 1.00 71.00 71 ASN A C 1
ATOM 554 O O . ASN A 1 71 ? 42.544 -11.398 19.716 1.00 71.00 71 ASN A O 1
ATOM 558 N N . GLN A 1 72 ? 43.302 -11.339 21.831 1.00 66.06 72 GLN A N 1
ATOM 559 C CA . GLN A 1 72 ? 44.663 -10.925 21.505 1.00 66.06 72 GLN A CA 1
ATOM 560 C C . GLN A 1 72 ? 45.382 -12.080 20.786 1.00 66.06 72 GLN A C 1
ATOM 562 O O . GLN A 1 72 ? 45.736 -13.087 21.402 1.00 66.06 72 GLN A O 1
ATOM 567 N N . MET A 1 73 ? 45.608 -11.944 19.478 1.00 55.72 73 MET A N 1
ATOM 568 C CA . MET A 1 7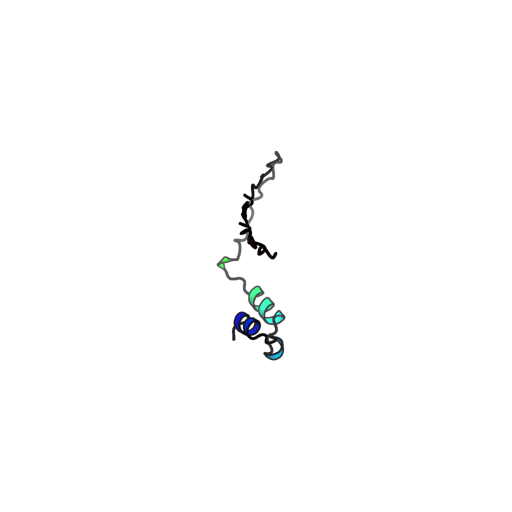3 ? 46.465 -12.843 18.704 1.00 55.72 73 MET A CA 1
ATOM 569 C C . MET A 1 73 ? 47.928 -12.515 19.036 1.00 55.72 73 MET A C 1
ATOM 571 O O . MET A 1 73 ? 48.517 -11.604 18.457 1.00 55.72 73 MET A O 1
ATOM 575 N N . THR A 1 74 ? 48.530 -13.220 19.997 1.00 62.88 74 THR A N 1
ATOM 576 C CA . THR A 1 74 ? 49.970 -13.091 20.262 1.00 62.88 74 THR A CA 1
ATOM 577 C C . THR A 1 74 ? 50.746 -13.816 19.164 1.00 62.88 74 THR A C 1
ATOM 579 O O . THR A 1 74 ? 51.008 -15.016 19.227 1.00 62.88 74 THR A O 1
ATOM 582 N N . SER A 1 75 ? 51.099 -13.076 18.113 1.00 63.28 75 SER A N 1
ATOM 583 C CA . SER A 1 75 ? 52.087 -13.523 17.135 1.00 63.28 75 SER A CA 1
ATOM 584 C C . SER A 1 75 ? 53.438 -13.624 17.843 1.00 63.28 75 SER A C 1
ATOM 586 O O . SER A 1 75 ? 54.060 -12.612 18.172 1.00 63.28 75 SER A O 1
ATOM 588 N N . LYS A 1 76 ? 53.875 -14.850 18.146 1.00 67.25 76 LYS A N 1
ATOM 589 C CA . LYS A 1 76 ? 55.244 -15.106 18.593 1.00 67.25 76 LYS A CA 1
ATOM 590 C C . LYS A 1 76 ? 56.158 -14.875 17.395 1.00 67.25 76 LYS A C 1
ATOM 592 O O . LYS A 1 76 ? 56.312 -15.750 16.549 1.00 67.25 76 LYS A O 1
ATOM 597 N N . GLY A 1 77 ? 56.724 -13.673 17.321 1.00 57.09 77 GLY A N 1
ATOM 598 C CA . GLY A 1 77 ? 57.806 -13.359 16.400 1.00 57.09 77 GLY A CA 1
ATOM 599 C C . GLY A 1 77 ? 58.964 -14.326 16.628 1.00 57.09 77 GLY A C 1
ATOM 600 O O . GLY A 1 77 ? 59.493 -14.430 17.733 1.00 57.09 77 GLY A O 1
ATOM 601 N N . SER A 1 78 ? 59.277 -15.075 15.575 1.00 64.19 78 SER A N 1
ATOM 602 C CA . SER A 1 78 ? 60.352 -16.054 15.486 1.00 64.19 78 SER A CA 1
ATOM 603 C C . SER A 1 78 ? 61.710 -15.404 15.737 1.00 64.19 78 SER A C 1
ATOM 605 O O . SER A 1 78 ? 62.028 -14.367 15.163 1.00 64.19 78 SER A O 1
ATOM 607 N N . ASN A 1 79 ? 62.515 -16.061 16.564 1.00 56.94 79 ASN A N 1
ATOM 608 C CA . ASN A 1 79 ? 63.918 -15.751 16.787 1.00 56.94 79 ASN A CA 1
ATOM 609 C C . ASN A 1 79 ? 64.707 -16.150 15.527 1.00 56.94 79 ASN A C 1
ATOM 611 O O . ASN A 1 79 ? 64.577 -17.292 15.079 1.00 56.94 79 ASN A O 1
ATOM 615 N N . VAL A 1 80 ? 65.470 -15.231 14.935 1.00 58.91 80 VAL A N 1
ATOM 616 C CA . VAL A 1 80 ? 66.391 -15.531 13.830 1.00 58.91 80 VAL A CA 1
ATOM 617 C C . VAL A 1 80 ? 67.702 -14.782 14.070 1.00 58.91 80 VAL A C 1
ATOM 619 O O . VAL A 1 80 ? 67.753 -13.574 13.870 1.00 58.91 80 VAL A O 1
ATOM 622 N N . LEU A 1 81 ? 68.691 -15.589 14.478 1.00 50.28 81 LEU A N 1
ATOM 623 C CA . LEU A 1 81 ? 70.155 -15.480 14.357 1.00 50.28 81 LEU A CA 1
ATOM 624 C C . LEU A 1 81 ? 70.864 -14.261 14.966 1.00 50.28 81 LEU A C 1
ATOM 626 O O . LEU A 1 81 ? 70.795 -13.156 14.391 1.00 50.28 81 LEU A O 1
#

pLDDT: mean 70.77, std 11.23, range [46.25, 95.0]

Organism: Gossypium schwendimanii (NCBI:txid34291)

Secondary structure (DSSP, 8-state):
--HHHHHHTT--GGGGT--HHHHHHHHHHT--GGGS-------------------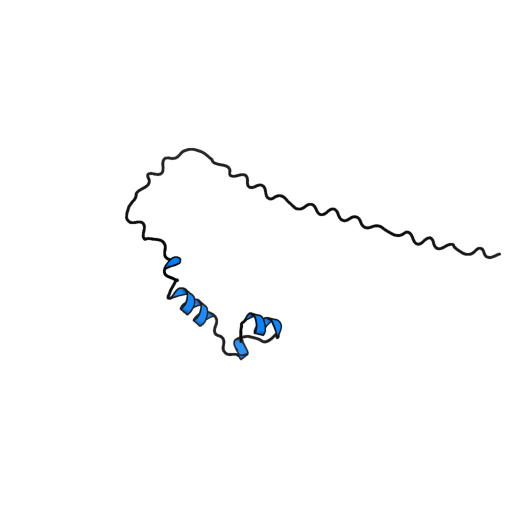---------------------PPP--

Foldseek 3Di:
DDPVVCVVVVHDVVVVVDDVVVVVVVCVVDPDPVPDDDPPDDDPDPDDDDDDDPPDDDDDDDDDDDDDDDDDPPDPDDDDD

Mean predicted aligned error: 20.52 Å

Sequence (81 aa):
MSIEALAMAGVDYTVYGIEFEVWERQELEQLPPYLLAEPNTGREVVKKTSSSGSSKFWVDEPSVKAKMATNQMTSKGSNVL

Solvent-accessible surface area (backbone atoms only — not comparable to full-atom values): 6046 Å² total; per-residue (Å²): 135,56,70,68,58,34,58,75,69,72,49,68,54,70,83,72,69,60,57,61,76,57,53,58,48,59,58,64,75,59,65,56,75,90,74,57,74,79,80,83,84,78,80,87,74,81,83,76,88,77,77,91,76,84,81,80,79,82,78,85,76,84,83,78,85,82,79,84,83,80,82,80,81,80,77,79,78,78,87,79,135